Protein AF-A0A7V3ZZM2-F1 (afdb_monomer_lite)

Structure (mmCIF, N/CA/C/O backbone):
data_AF-A0A7V3ZZM2-F1
#
_entry.id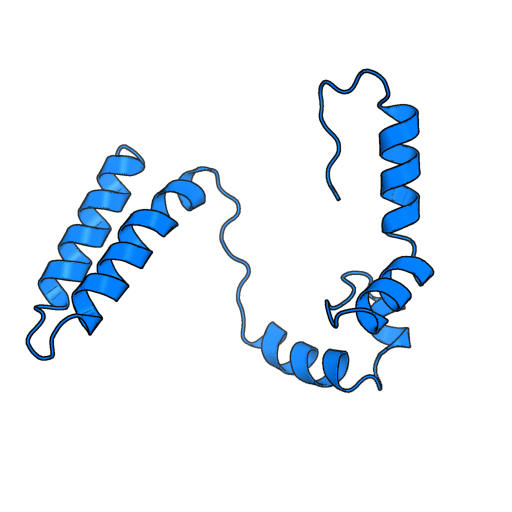   AF-A0A7V3ZZM2-F1
#
loop_
_atom_site.group_PDB
_atom_site.id
_atom_site.type_symbol
_atom_site.label_atom_id
_atom_site.label_alt_id
_atom_site.label_comp_id
_atom_site.label_asym_id
_atom_site.label_entity_id
_atom_site.label_seq_id
_atom_site.pdbx_PDB_ins_code
_atom_site.Cartn_x
_atom_site.Cartn_y
_atom_site.Cartn_z
_atom_site.occupancy
_atom_site.B_iso_or_equiv
_atom_site.auth_seq_id
_atom_site.auth_comp_id
_atom_site.auth_asym_id
_atom_site.auth_atom_id
_atom_site.pdbx_PDB_model_num
ATOM 1 N N . VAL A 1 1 ? -6.801 5.631 7.931 1.00 92.62 1 VAL A N 1
ATOM 2 C CA . VAL A 1 1 ? -7.605 6.844 7.646 1.00 92.62 1 VAL A CA 1
ATOM 3 C C . VAL A 1 1 ? -6.699 8.051 7.826 1.00 92.62 1 VAL A C 1
ATOM 5 O O . VAL A 1 1 ? -5.904 8.027 8.756 1.00 92.62 1 VAL A O 1
ATOM 8 N N . VAL A 1 2 ? -6.773 9.052 6.949 1.00 97.00 2 VAL A N 1
ATOM 9 C CA . VAL A 1 2 ? -5.987 10.298 7.036 1.00 97.00 2 VAL A CA 1
ATOM 10 C C . VAL A 1 2 ? -6.928 11.500 7.087 1.00 97.00 2 VAL A C 1
ATOM 12 O O . VAL A 1 2 ? -8.054 11.414 6.599 1.00 97.00 2 VAL A O 1
ATOM 15 N N . VAL A 1 3 ? -6.486 12.608 7.682 1.00 97.56 3 VAL A N 1
ATOM 16 C CA . VAL A 1 3 ? -7.260 13.856 7.774 1.00 97.56 3 VAL A CA 1
ATOM 17 C C . VAL A 1 3 ? -6.480 14.970 7.087 1.00 97.56 3 VAL A C 1
ATOM 19 O O . VAL A 1 3 ? -5.287 15.130 7.326 1.00 97.56 3 VAL A O 1
ATOM 22 N N . ASN A 1 4 ? -7.156 15.751 6.242 1.00 98.19 4 ASN A N 1
ATOM 23 C CA . ASN A 1 4 ? -6.542 16.889 5.563 1.00 98.19 4 ASN A CA 1
ATOM 24 C C . ASN A 1 4 ? -6.075 17.944 6.585 1.00 98.19 4 ASN A C 1
ATOM 26 O O . ASN A 1 4 ? -6.884 18.485 7.348 1.00 98.19 4 ASN A O 1
ATOM 30 N N . ALA A 1 5 ? -4.783 18.278 6.547 1.00 98.06 5 ALA A N 1
ATOM 31 C CA . ALA A 1 5 ? -4.157 19.277 7.410 1.00 98.06 5 ALA A CA 1
ATOM 32 C C . ALA A 1 5 ? -4.774 20.684 7.282 1.00 98.06 5 ALA A C 1
ATOM 34 O O . ALA A 1 5 ? -4.695 21.470 8.227 1.00 98.06 5 ALA A O 1
ATOM 35 N N . TYR A 1 6 ? -5.445 20.989 6.169 1.00 98.00 6 TYR A N 1
ATOM 36 C CA . TYR A 1 6 ? -6.094 22.276 5.895 1.00 98.00 6 TYR A CA 1
ATOM 37 C C . TYR A 1 6 ? -7.620 22.248 6.058 1.00 98.00 6 TYR A C 1
ATOM 39 O O . TYR A 1 6 ? -8.289 23.232 5.738 1.00 98.00 6 TYR A O 1
ATOM 47 N N . SER A 1 7 ? -8.188 21.141 6.556 1.00 98.12 7 SER A N 1
ATOM 48 C CA . SER A 1 7 ? -9.634 21.040 6.783 1.00 98.12 7 SER A CA 1
ATOM 49 C C . SER A 1 7 ? -10.136 22.186 7.664 1.00 98.12 7 SER A C 1
ATOM 51 O O . SER A 1 7 ? -9.530 22.509 8.687 1.00 98.12 7 SER A O 1
ATOM 53 N N . LYS A 1 8 ? -11.272 22.778 7.285 1.00 98.31 8 LYS A N 1
ATOM 54 C CA . LYS A 1 8 ? -11.981 23.771 8.107 1.00 98.31 8 LYS A CA 1
ATOM 55 C C . LYS A 1 8 ? -12.793 23.123 9.236 1.00 98.31 8 LYS A C 1
ATOM 57 O O . LYS A 1 8 ? -13.131 23.795 10.196 1.00 98.31 8 LYS A O 1
ATOM 62 N N . ASN A 1 9 ? -13.014 21.806 9.163 1.00 98.12 9 ASN A N 1
ATOM 63 C CA . ASN A 1 9 ? -13.814 21.024 10.111 1.00 98.12 9 ASN A CA 1
ATOM 64 C C . ASN A 1 9 ? -12.988 19.897 10.759 1.00 98.12 9 ASN A C 1
ATOM 66 O O . ASN A 1 9 ? -13.425 18.745 10.813 1.00 98.12 9 ASN A O 1
ATOM 70 N N . LYS A 1 10 ? -11.764 20.198 11.224 1.00 98.25 10 LYS A N 1
ATOM 71 C CA . LYS A 1 10 ? -10.824 19.184 11.753 1.00 98.25 10 LYS A CA 1
ATOM 72 C C . LYS A 1 10 ? -11.423 18.336 12.871 1.00 98.25 10 LYS A C 1
ATOM 74 O O . LYS A 1 10 ? -11.265 17.122 12.834 1.00 98.25 10 LYS A O 1
ATOM 79 N N . THR A 1 11 ? -12.133 18.942 13.821 1.00 98.25 11 THR A N 1
ATOM 80 C CA . THR A 1 11 ? -12.724 18.221 14.960 1.00 98.25 11 THR A CA 1
ATOM 81 C C . THR A 1 11 ? -13.711 17.152 14.498 1.00 98.25 11 THR A C 1
ATOM 83 O O . THR A 1 11 ? -13.570 15.986 14.861 1.00 98.25 11 THR A O 1
ATOM 86 N N . ALA A 1 12 ? -14.661 17.520 13.634 1.00 98.38 12 ALA A N 1
ATOM 87 C CA . ALA A 1 12 ? -15.629 16.575 13.083 1.00 98.38 12 ALA A CA 1
ATOM 88 C C . ALA A 1 12 ? -14.945 15.498 12.227 1.00 98.38 12 ALA A C 1
ATOM 90 O O . ALA A 1 12 ? -15.240 14.315 12.381 1.00 98.38 12 ALA A O 1
ATOM 91 N N . ALA A 1 13 ? -13.978 15.884 11.386 1.00 98.56 13 ALA A N 1
ATOM 92 C CA . ALA A 1 13 ? -13.239 14.949 10.539 1.00 98.56 13 ALA A CA 1
ATOM 93 C C . ALA A 1 13 ? -12.431 13.925 11.354 1.00 98.56 13 ALA A C 1
ATOM 95 O O . ALA A 1 13 ? -12.446 12.737 11.038 1.00 98.56 13 ALA A O 1
ATOM 96 N N . VAL A 1 14 ? -11.758 14.359 12.423 1.00 98.50 14 VAL A N 1
ATOM 97 C CA . VAL A 1 14 ? -11.017 13.469 13.331 1.00 98.50 14 VAL A CA 1
ATOM 98 C C . VAL A 1 14 ? -11.974 12.566 14.105 1.00 98.50 14 VAL A C 1
ATOM 100 O O . VAL A 1 14 ? -11.713 11.369 14.213 1.00 98.50 14 VAL A O 1
ATOM 103 N N . ASN A 1 15 ? -13.090 13.097 14.612 1.00 98.50 15 ASN A N 1
ATOM 104 C CA . ASN A 1 15 ? -14.089 12.289 15.315 1.00 98.50 15 ASN A CA 1
ATOM 105 C C . ASN A 1 15 ? -14.674 11.213 14.399 1.00 98.50 15 ASN A C 1
ATOM 107 O O . ASN A 1 15 ? -14.736 10.051 14.790 1.00 98.50 15 ASN A O 1
ATOM 111 N N . PHE A 1 16 ? -15.003 11.564 13.157 1.00 98.44 16 PHE A N 1
ATOM 112 C CA . PHE A 1 16 ? -15.444 10.599 12.157 1.00 98.44 16 PHE A CA 1
ATOM 113 C C . PHE A 1 16 ? -14.354 9.571 11.819 1.00 98.44 16 PHE A C 1
ATOM 115 O O . PHE A 1 16 ? -14.606 8.371 11.832 1.00 98.44 16 PHE A O 1
ATOM 122 N N . ALA A 1 17 ? -13.107 9.998 11.604 1.00 98.31 17 ALA A N 1
ATOM 123 C CA . ALA A 1 17 ? -12.001 9.072 11.356 1.00 98.31 17 ALA A CA 1
ATOM 124 C C . ALA A 1 17 ? -11.817 8.055 12.497 1.00 98.31 17 ALA A C 1
ATOM 126 O O . ALA A 1 17 ? -11.524 6.888 12.230 1.00 98.31 17 ALA A O 1
ATOM 127 N N . LYS A 1 18 ? -12.028 8.474 13.754 1.00 98.19 18 LYS A N 1
ATOM 128 C CA . LYS A 1 18 ? -12.005 7.589 14.928 1.00 98.19 18 LYS A CA 1
ATOM 129 C C . LYS A 1 18 ? -13.135 6.559 14.906 1.00 98.19 18 LYS A C 1
ATOM 131 O O . LYS A 1 18 ? -12.884 5.409 15.262 1.00 98.19 18 LYS A O 1
ATOM 136 N N . THR A 1 19 ? -14.348 6.919 14.474 1.00 98.06 19 THR A N 1
ATOM 137 C CA . THR A 1 19 ? -15.450 5.942 14.402 1.00 98.06 19 THR A CA 1
ATOM 138 C C . THR A 1 19 ? -15.146 4.844 13.386 1.00 98.06 19 THR A C 1
ATOM 140 O O . THR A 1 19 ? -15.350 3.666 13.690 1.00 98.06 19 THR A O 1
ATOM 143 N N . LEU A 1 20 ? -14.574 5.194 12.227 1.00 98.00 20 LEU A N 1
ATOM 144 C CA . LEU A 1 20 ? -14.214 4.242 11.167 1.00 98.00 20 LEU A CA 1
ATOM 145 C C . LEU A 1 20 ? -13.229 3.158 11.625 1.00 98.00 20 LEU A C 1
ATOM 147 O O . LEU A 1 20 ? -13.281 2.038 11.127 1.00 98.00 20 LEU A O 1
ATOM 151 N N . ILE A 1 21 ? -12.342 3.477 12.571 1.00 97.81 21 ILE A N 1
ATOM 152 C CA . ILE A 1 21 ? -11.291 2.559 13.041 1.00 97.81 21 ILE A CA 1
ATOM 153 C C . ILE A 1 21 ? -11.615 1.881 14.377 1.00 97.81 21 ILE A C 1
ATOM 155 O O . ILE A 1 21 ? -10.741 1.244 14.967 1.00 97.81 21 ILE A O 1
ATOM 159 N N . SER A 1 22 ? -12.850 2.004 14.874 1.00 97.88 22 SER A N 1
ATOM 160 C CA . SER A 1 22 ? -13.286 1.231 16.042 1.00 97.88 22 SER A CA 1
ATOM 161 C C . SER A 1 22 ? -13.178 -0.273 15.763 1.00 97.88 22 SER A C 1
ATOM 163 O O . SER A 1 22 ? -13.374 -0.713 14.632 1.00 97.88 22 SER A O 1
ATOM 165 N N . GLY A 1 23 ? -12.893 -1.082 16.791 1.00 97.56 23 GLY A N 1
ATOM 166 C CA . GLY A 1 23 ? -12.729 -2.533 16.624 1.00 97.56 23 GLY A CA 1
ATOM 167 C C . GLY A 1 23 ? -13.918 -3.186 15.911 1.00 97.56 23 GLY A C 1
ATOM 168 O O . GLY A 1 23 ? -13.717 -3.945 14.969 1.00 97.56 23 GLY A O 1
ATOM 169 N N . LYS A 1 24 ? -15.147 -2.797 16.282 1.00 97.94 24 LYS A N 1
ATOM 170 C CA . LYS A 1 24 ? -16.383 -3.246 15.626 1.00 97.94 24 LYS A CA 1
ATOM 171 C C . LYS A 1 24 ? -16.400 -2.904 14.135 1.00 97.94 24 LYS A C 1
ATOM 173 O O . LYS A 1 24 ? -16.636 -3.788 13.323 1.00 97.94 24 LYS A O 1
ATOM 178 N N . ASN A 1 25 ? -16.110 -1.655 13.767 1.00 98.38 25 ASN A N 1
ATOM 179 C CA . ASN A 1 25 ? -16.136 -1.244 12.361 1.00 98.38 25 ASN A CA 1
ATOM 180 C C . ASN A 1 25 ? -15.006 -1.875 11.545 1.00 98.38 25 ASN A C 1
ATOM 182 O O . ASN A 1 25 ? -15.222 -2.195 10.381 1.00 98.38 25 ASN A O 1
ATOM 186 N N . LEU A 1 26 ? -13.835 -2.120 12.141 1.00 98.50 26 LEU A N 1
ATOM 187 C CA . LEU A 1 26 ? -12.764 -2.863 11.475 1.00 98.50 26 LEU A CA 1
ATOM 188 C C . LEU A 1 26 ? -13.165 -4.316 11.195 1.00 98.50 26 LEU A C 1
ATOM 190 O O . LEU A 1 26 ? -12.895 -4.811 10.104 1.00 98.50 26 LEU A O 1
ATOM 194 N N . VAL A 1 27 ? -13.830 -4.980 12.147 1.00 98.38 27 VAL A N 1
ATOM 195 C CA . VAL A 1 27 ? -14.376 -6.332 11.948 1.00 98.38 27 VAL A CA 1
ATOM 196 C C . VAL A 1 27 ? -15.448 -6.326 10.861 1.00 98.38 27 VAL A C 1
ATOM 198 O O . VAL A 1 27 ? -15.357 -7.103 9.917 1.00 98.38 27 VAL A O 1
ATOM 201 N N . SER A 1 28 ? -16.416 -5.410 10.932 1.00 98.25 28 SER A N 1
ATOM 202 C CA . SER A 1 28 ? -17.473 -5.307 9.920 1.00 98.25 28 SER A CA 1
ATOM 203 C C . SER A 1 28 ? -16.919 -4.992 8.526 1.00 98.25 28 SER A C 1
ATOM 205 O O . SER A 1 28 ? -17.398 -5.538 7.537 1.00 98.25 28 SER A O 1
ATOM 207 N N . PHE A 1 29 ? -15.882 -4.158 8.424 1.00 98.38 29 PHE A N 1
ATOM 208 C CA . PHE A 1 29 ? -15.231 -3.856 7.149 1.00 98.38 29 PHE A CA 1
ATOM 209 C C . PHE A 1 29 ? -14.453 -5.054 6.589 1.00 98.38 29 PHE A C 1
ATOM 211 O O . PHE A 1 29 ? -14.451 -5.271 5.376 1.00 98.38 29 PHE A O 1
ATOM 218 N N . ASN A 1 30 ? -13.832 -5.863 7.455 1.00 98.44 30 ASN A N 1
ATOM 219 C CA . ASN A 1 30 ? -13.260 -7.142 7.044 1.00 98.44 30 ASN A CA 1
ATOM 220 C C . ASN A 1 30 ? -14.348 -8.095 6.535 1.00 98.44 30 ASN A C 1
ATOM 222 O O . ASN A 1 30 ? -14.210 -8.622 5.443 1.00 98.44 30 ASN A O 1
ATOM 226 N N . GLN A 1 31 ? -15.455 -8.255 7.253 1.00 98.00 31 GLN A N 1
ATOM 227 C CA . GLN A 1 31 ? -16.534 -9.155 6.831 1.00 98.00 31 GLN A CA 1
ATOM 228 C C . GLN A 1 31 ? -17.190 -8.718 5.514 1.00 98.00 31 GLN A C 1
ATOM 230 O O . GLN A 1 31 ? -17.619 -9.556 4.728 1.00 98.00 31 GLN A O 1
AT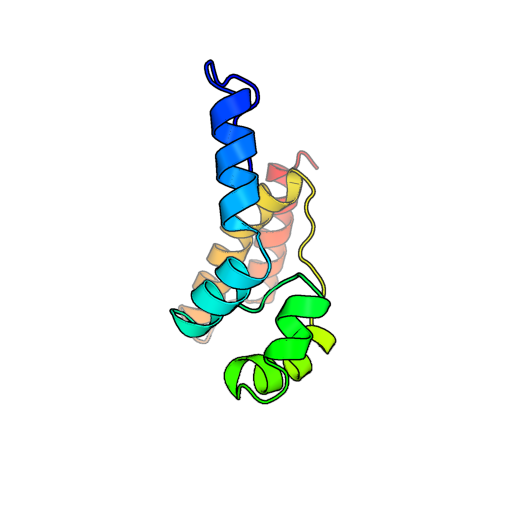OM 235 N N . ALA A 1 32 ? -17.240 -7.411 5.249 1.00 98.25 32 ALA A N 1
ATOM 236 C CA . ALA A 1 32 ? -17.813 -6.874 4.020 1.00 98.25 32 ALA A CA 1
ATOM 237 C C . ALA A 1 32 ? -16.915 -7.041 2.778 1.00 98.25 32 ALA A C 1
ATOM 239 O O . ALA A 1 32 ? -17.436 -7.048 1.666 1.00 98.25 32 ALA A O 1
ATOM 240 N N . GLY A 1 33 ? -15.585 -7.130 2.924 1.00 97.69 33 GLY A N 1
ATOM 241 C CA . GLY A 1 33 ? -14.682 -7.119 1.758 1.00 97.69 33 GLY A CA 1
ATOM 242 C C . GLY A 1 33 ? -13.325 -7.812 1.906 1.00 97.69 33 GLY A C 1
ATOM 243 O O . GLY A 1 33 ? -12.538 -7.813 0.968 1.00 97.69 33 GLY A O 1
ATOM 244 N N . GLY A 1 34 ? -13.013 -8.374 3.067 1.00 97.12 34 GLY A N 1
ATOM 245 C CA . GLY A 1 34 ? -11.845 -9.222 3.312 1.00 97.12 34 GLY A CA 1
ATOM 246 C C . GLY A 1 34 ? -10.553 -8.502 3.704 1.00 97.12 34 GLY A C 1
ATOM 247 O O . GLY A 1 34 ? -9.541 -9.160 3.936 1.00 97.12 34 GLY A O 1
ATOM 248 N N . ARG A 1 35 ? -10.526 -7.165 3.819 1.00 97.75 35 ARG A N 1
ATOM 249 C CA . ARG A 1 35 ? -9.302 -6.463 4.258 1.00 97.75 35 ARG A CA 1
ATOM 250 C C . ARG A 1 35 ? -9.013 -6.752 5.729 1.00 97.75 35 ARG A C 1
ATOM 252 O O . ARG A 1 35 ? -9.898 -6.615 6.568 1.00 97.75 35 ARG A O 1
ATOM 259 N N . ILE A 1 36 ? -7.781 -7.136 6.052 1.00 97.56 36 ILE A N 1
ATOM 260 C CA . ILE A 1 36 ? -7.419 -7.596 7.400 1.00 97.56 36 ILE A CA 1
ATOM 261 C C . ILE A 1 36 ? -7.338 -6.415 8.382 1.00 97.56 36 ILE A C 1
ATOM 263 O O . ILE A 1 36 ? -6.677 -5.417 8.075 1.00 97.56 36 ILE A O 1
ATOM 267 N N . PRO A 1 37 ? -7.966 -6.495 9.572 1.00 97.50 37 PRO A N 1
ATOM 268 C CA . PRO A 1 37 ? -7.818 -5.466 10.593 1.00 97.50 37 PRO A CA 1
ATOM 269 C C . PRO A 1 37 ? -6.370 -5.329 11.072 1.00 97.50 37 PRO A C 1
ATOM 271 O O . PRO A 1 37 ? -5.731 -6.307 11.443 1.00 97.50 37 PRO A O 1
ATOM 274 N N . VAL A 1 38 ? -5.879 -4.093 11.168 1.00 95.81 38 VAL A N 1
ATOM 275 C CA . VAL A 1 38 ? -4.547 -3.798 11.736 1.00 95.81 38 VAL A CA 1
ATOM 276 C C . VAL A 1 38 ? -4.533 -3.786 13.273 1.00 95.81 38 VAL A C 1
ATOM 278 O O . VAL A 1 38 ? -3.474 -3.793 13.893 1.00 95.81 38 VAL A O 1
ATOM 281 N N . SER A 1 39 ? -5.710 -3.763 13.911 1.00 97.00 39 SER A N 1
ATOM 282 C CA . SER A 1 39 ? -5.841 -3.881 15.368 1.00 97.00 39 SER A CA 1
ATOM 283 C C . SER A 1 39 ? -5.683 -5.338 15.797 1.00 97.00 39 SER A C 1
ATOM 285 O O . SER A 1 39 ? -6.462 -6.189 15.371 1.00 97.00 39 SER A O 1
ATOM 287 N N . LYS A 1 40 ? -4.739 -5.613 16.709 1.00 95.19 40 LYS A N 1
ATOM 288 C CA . LYS A 1 40 ? -4.501 -6.963 17.258 1.00 95.19 40 LYS A CA 1
ATOM 289 C C . LYS A 1 40 ? -5.762 -7.577 17.875 1.00 95.19 40 LYS A C 1
ATOM 291 O O . LYS A 1 40 ? -6.026 -8.756 17.681 1.00 95.19 40 LYS A O 1
ATOM 296 N N . SER A 1 41 ? -6.547 -6.777 18.602 1.00 97.12 41 SER A N 1
ATOM 297 C CA . SER A 1 41 ? -7.783 -7.246 19.240 1.00 97.12 41 SER A CA 1
ATOM 298 C C . SER A 1 41 ? -8.840 -7.626 18.200 1.00 97.12 41 SER A C 1
ATOM 300 O O . SER A 1 41 ? -9.382 -8.724 18.267 1.00 97.12 41 SER A O 1
ATOM 302 N N . ALA A 1 42 ? -9.071 -6.775 17.194 1.00 96.81 42 ALA A N 1
ATOM 303 C CA . ALA A 1 42 ? -10.036 -7.057 16.129 1.00 96.81 42 ALA A CA 1
ATOM 304 C C . ALA A 1 42 ? -9.606 -8.256 15.266 1.00 96.81 42 ALA A C 1
ATOM 306 O O . ALA A 1 42 ? -10.418 -9.126 14.967 1.00 96.81 42 ALA A O 1
ATOM 307 N N . ALA A 1 43 ? -8.319 -8.350 14.923 1.00 95.44 43 ALA A N 1
ATOM 308 C CA . ALA A 1 43 ? -7.784 -9.502 14.204 1.00 95.44 43 ALA A CA 1
ATOM 309 C C . ALA A 1 43 ? -7.973 -10.807 14.998 1.00 95.44 43 ALA A C 1
ATOM 311 O O . ALA A 1 43 ? -8.400 -11.804 14.428 1.00 95.44 43 ALA A O 1
ATOM 312 N N . LYS A 1 44 ? -7.755 -10.786 16.323 1.00 95.75 44 LYS A N 1
ATOM 313 C CA . LYS A 1 44 ? -7.993 -11.950 17.191 1.00 95.75 44 LYS A CA 1
ATOM 314 C C . LYS A 1 44 ? -9.460 -12.390 17.198 1.00 95.75 44 LYS A C 1
ATOM 316 O O . LYS A 1 44 ? -9.730 -13.583 17.187 1.00 95.75 44 LYS A O 1
ATOM 321 N N . THR A 1 45 ? -10.418 -11.457 17.157 1.00 97.38 45 THR A N 1
ATOM 322 C CA . THR A 1 45 ? -11.849 -11.827 17.063 1.00 97.38 45 THR A CA 1
ATOM 323 C C . THR A 1 45 ? -12.213 -12.545 15.762 1.00 97.38 45 THR A C 1
ATOM 325 O O . THR A 1 45 ? -13.250 -13.197 15.697 1.00 97.38 45 THR A O 1
ATOM 328 N N . LEU A 1 46 ? -11.356 -12.450 14.745 1.00 97.44 46 LEU A N 1
ATOM 329 C CA . LEU A 1 46 ? -11.528 -13.061 13.433 1.00 97.44 46 LEU A CA 1
ATOM 330 C C . LEU A 1 46 ? -10.512 -14.186 13.177 1.00 97.44 46 LEU A C 1
ATOM 332 O O . LEU A 1 46 ? -10.298 -14.564 12.035 1.00 97.44 46 LEU A O 1
ATOM 336 N N . GLU A 1 47 ? -9.871 -14.747 14.204 1.00 94.38 47 GLU A N 1
ATOM 337 C CA . GLU A 1 47 ? -8.805 -15.750 14.015 1.00 94.38 47 GLU A CA 1
AT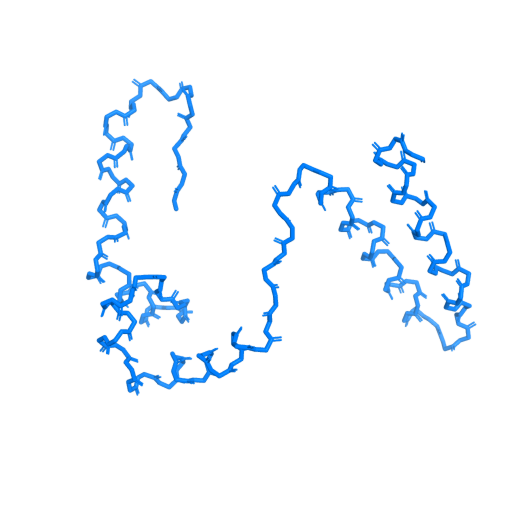OM 338 C C . GLU A 1 47 ? -9.264 -17.015 13.261 1.00 94.38 47 GLU A C 1
ATOM 340 O O . GLU A 1 47 ? -8.455 -17.689 12.628 1.00 94.38 47 GLU A O 1
ATOM 345 N N . LYS A 1 48 ? -10.567 -17.323 13.318 1.00 96.31 48 LYS A N 1
ATOM 346 C CA . LYS A 1 48 ? -11.198 -18.449 12.611 1.00 96.31 48 LYS A CA 1
ATOM 347 C C . LYS A 1 48 ? -11.779 -18.065 11.250 1.00 96.31 48 LYS A C 1
ATOM 349 O O . LYS A 1 48 ? -12.274 -18.940 10.545 1.00 96.31 48 LYS A O 1
ATOM 354 N N . ASP A 1 49 ? -11.758 -16.783 10.891 1.00 97.75 49 ASP A N 1
ATOM 355 C CA . ASP A 1 49 ? -12.178 -16.342 9.568 1.00 97.75 49 ASP A CA 1
ATOM 356 C C . ASP A 1 49 ? -11.169 -16.857 8.521 1.00 97.75 49 ASP A C 1
ATOM 358 O O . ASP A 1 49 ? -9.960 -16.661 8.689 1.00 97.75 49 ASP A O 1
ATOM 362 N N . PRO A 1 50 ? -11.620 -17.532 7.449 1.00 97.31 50 PRO A N 1
ATOM 363 C CA . PRO A 1 50 ? -10.716 -18.143 6.478 1.00 97.31 50 PRO A CA 1
ATOM 364 C C . PRO A 1 50 ? -9.882 -17.109 5.709 1.00 97.31 50 PRO A C 1
ATOM 366 O O . PRO A 1 50 ? -8.738 -17.403 5.350 1.00 97.31 50 PRO A O 1
ATOM 369 N N . VAL A 1 51 ? -10.406 -15.897 5.489 1.00 97.62 51 VAL A N 1
ATOM 370 C CA . VAL A 1 51 ? -9.665 -14.805 4.844 1.00 97.62 51 VAL A CA 1
ATOM 371 C C . VAL A 1 51 ? -8.550 -14.346 5.777 1.00 97.62 51 VAL A C 1
ATOM 373 O O . VAL A 1 51 ? -7.386 -14.305 5.371 1.00 97.62 51 VAL A O 1
ATOM 376 N N . VAL A 1 52 ? -8.864 -14.078 7.045 1.00 97.25 52 VAL A N 1
ATOM 377 C CA . VAL A 1 52 ? -7.854 -13.678 8.038 1.00 97.25 52 VAL A CA 1
ATOM 378 C C . VAL A 1 52 ? -6.790 -14.756 8.220 1.00 97.25 52 VAL A C 1
ATOM 380 O O . VAL A 1 52 ? -5.602 -14.457 8.091 1.00 97.25 52 VAL A O 1
ATOM 383 N N . ALA A 1 53 ? -7.188 -16.010 8.426 1.00 95.31 53 ALA A N 1
ATOM 384 C CA . ALA A 1 53 ? -6.259 -17.119 8.624 1.00 95.31 53 ALA A CA 1
ATOM 385 C C . ALA A 1 53 ? -5.332 -17.346 7.415 1.00 95.31 53 ALA A C 1
ATOM 387 O O . ALA A 1 53 ? -4.141 -17.626 7.589 1.00 95.31 53 ALA A O 1
ATOM 388 N N . GLY A 1 54 ? -5.853 -17.207 6.191 1.00 96.00 54 GLY A N 1
ATOM 389 C CA . GLY A 1 54 ? -5.062 -17.310 4.966 1.00 96.00 54 GLY A CA 1
ATOM 390 C C . GLY A 1 54 ? -4.029 -16.188 4.849 1.00 96.00 54 GLY A C 1
ATOM 391 O O . GLY A 1 54 ? -2.829 -16.451 4.726 1.00 96.00 54 GLY A O 1
ATOM 392 N N . PHE A 1 55 ? -4.471 -14.933 4.951 1.00 96.44 55 PHE A N 1
ATOM 393 C CA . PHE A 1 55 ? -3.589 -13.773 4.796 1.00 96.44 55 PHE A CA 1
ATOM 394 C C . PHE A 1 55 ? -2.568 -13.629 5.930 1.00 96.44 55 PHE A C 1
ATOM 396 O O . PHE A 1 55 ? -1.452 -13.178 5.669 1.00 96.44 55 PHE A O 1
ATOM 403 N N . SER A 1 56 ? -2.877 -14.064 7.157 1.00 92.06 56 SER A N 1
ATOM 404 C CA . SER A 1 56 ? -1.908 -14.061 8.264 1.00 92.06 56 SER A CA 1
ATOM 405 C C . SER A 1 56 ? -0.641 -14.860 7.949 1.00 92.06 56 SER A C 1
ATOM 407 O O . SER A 1 56 ? 0.445 -14.452 8.356 1.00 92.06 56 SER A O 1
ATOM 409 N N . LYS A 1 57 ? -0.753 -15.956 7.187 1.00 93.56 57 LYS A N 1
ATOM 410 C CA . LYS A 1 57 ? 0.410 -16.738 6.740 1.00 93.56 57 LYS A CA 1
ATOM 411 C C . LYS A 1 57 ? 1.209 -16.006 5.660 1.00 93.56 57 LYS A C 1
ATOM 413 O O . LYS A 1 57 ? 2.432 -16.060 5.667 1.00 93.56 57 LYS A O 1
ATOM 418 N N . VAL A 1 58 ? 0.526 -15.302 4.756 1.00 96.25 58 VAL A N 1
ATOM 419 C CA . VAL A 1 58 ? 1.150 -14.578 3.636 1.00 96.25 58 VAL A CA 1
ATOM 420 C C . VAL A 1 58 ? 1.877 -13.320 4.111 1.00 96.25 58 VAL A C 1
ATOM 422 O O . VAL A 1 58 ? 2.976 -13.037 3.644 1.00 96.25 58 VAL A O 1
ATOM 425 N N . PHE A 1 59 ? 1.313 -12.571 5.061 1.00 93.06 59 PHE A N 1
ATOM 426 C CA . PHE A 1 59 ? 1.926 -11.327 5.543 1.00 93.06 59 PHE A CA 1
ATOM 427 C C . PHE A 1 59 ? 3.290 -11.536 6.195 1.00 93.06 59 PHE A C 1
ATOM 429 O O . PHE A 1 59 ? 4.149 -10.670 6.063 1.00 93.06 59 PHE A O 1
ATOM 436 N N . ALA A 1 60 ? 3.512 -12.686 6.836 1.00 91.56 60 ALA A N 1
ATOM 437 C CA . ALA A 1 60 ? 4.809 -13.039 7.408 1.00 91.56 60 ALA A CA 1
ATOM 438 C C . ALA A 1 60 ? 5.918 -13.208 6.349 1.00 91.56 60 ALA A C 1
ATOM 440 O O . ALA A 1 60 ? 7.095 -13.148 6.691 1.00 91.56 60 ALA A O 1
ATOM 441 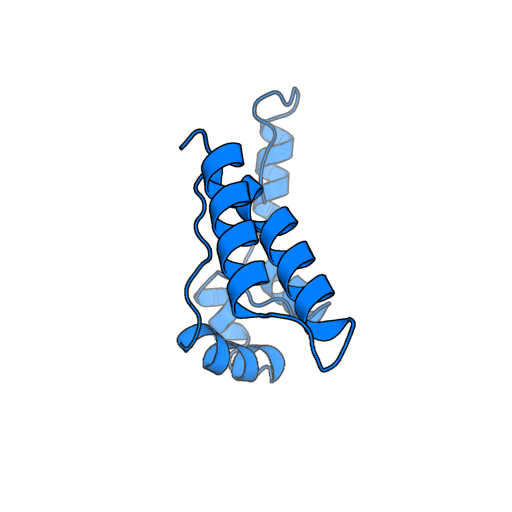N N . LEU A 1 61 ? 5.552 -13.407 5.078 1.00 97.19 61 LEU A N 1
ATOM 442 C CA . LEU A 1 61 ? 6.486 -13.541 3.956 1.00 97.19 61 LEU A CA 1
ATOM 443 C C . LEU A 1 61 ? 6.806 -12.196 3.286 1.00 97.19 61 LEU A C 1
ATOM 445 O O . LEU A 1 61 ? 7.728 -12.109 2.479 1.00 97.19 61 LEU A O 1
ATOM 449 N N . GLY A 1 62 ? 6.015 -11.158 3.566 1.00 95.19 62 GLY A N 1
ATOM 450 C CA . GLY A 1 62 ? 6.133 -9.851 2.933 1.00 95.19 62 GLY A CA 1
ATOM 451 C C . GLY A 1 62 ? 7.023 -8.885 3.710 1.00 95.19 62 GLY A C 1
ATOM 452 O O . GLY A 1 62 ? 7.245 -9.021 4.909 1.00 95.19 62 GLY A O 1
ATOM 453 N N . THR A 1 63 ? 7.485 -7.843 3.024 1.00 96.31 63 THR A N 1
ATOM 454 C CA . THR A 1 63 ? 8.104 -6.663 3.644 1.00 96.31 63 THR A CA 1
ATOM 455 C C . THR A 1 63 ? 7.268 -5.433 3.281 1.00 96.31 63 THR A C 1
ATOM 457 O O . THR A 1 63 ? 6.853 -5.319 2.124 1.00 96.31 63 THR A O 1
ATOM 460 N N . PRO A 1 64 ? 6.983 -4.513 4.223 1.00 96.12 64 PRO A N 1
ATOM 461 C CA . PRO A 1 64 ? 6.292 -3.271 3.900 1.00 96.12 64 PRO A CA 1
ATOM 462 C C . PRO A 1 64 ? 7.039 -2.479 2.826 1.00 96.12 64 PRO A C 1
ATOM 464 O O . PRO A 1 64 ? 8.261 -2.343 2.878 1.00 96.12 64 PRO A O 1
ATOM 467 N N . MET A 1 65 ? 6.300 -1.926 1.866 1.00 97.31 65 MET A N 1
ATOM 468 C CA . MET A 1 65 ? 6.889 -1.042 0.862 1.00 97.31 65 MET A CA 1
ATOM 469 C C . MET A 1 65 ? 7.496 0.207 1.526 1.00 97.31 65 MET A C 1
ATOM 471 O O . MET A 1 65 ? 6.941 0.690 2.520 1.00 97.31 65 MET A O 1
ATOM 475 N N . PRO A 1 66 ? 8.583 0.776 0.971 1.00 97.38 66 PRO A N 1
ATOM 476 C CA . PRO A 1 66 ? 9.134 2.039 1.451 1.00 97.38 66 PRO A CA 1
ATOM 477 C C . PRO A 1 66 ? 8.084 3.158 1.428 1.00 97.38 66 PRO A C 1
ATOM 479 O O . PRO A 1 66 ? 7.370 3.329 0.441 1.00 97.38 66 PRO A O 1
ATOM 482 N N . ASN A 1 67 ? 8.005 3.950 2.498 1.00 97.31 67 ASN A N 1
ATOM 483 C CA . ASN A 1 67 ? 7.073 5.080 2.618 1.00 97.31 67 ASN A CA 1
ATOM 484 C C . ASN A 1 67 ? 7.735 6.450 2.367 1.00 97.31 67 ASN A C 1
ATOM 486 O O . ASN A 1 67 ? 7.152 7.484 2.692 1.00 97.31 67 ASN A O 1
ATOM 490 N N . ILE A 1 68 ? 8.949 6.455 1.814 1.00 97.50 68 ILE A N 1
ATOM 491 C CA . ILE A 1 68 ? 9.694 7.668 1.465 1.00 97.50 68 ILE A CA 1
ATOM 492 C C . ILE A 1 68 ? 9.107 8.340 0.209 1.00 97.50 68 ILE A C 1
ATOM 494 O O . ILE A 1 68 ? 8.553 7.640 -0.647 1.00 97.50 68 ILE A O 1
ATOM 498 N N . PRO A 1 69 ? 9.238 9.672 0.050 1.00 96.31 69 PRO A N 1
ATOM 499 C CA . PRO A 1 69 ? 8.702 10.396 -1.108 1.00 96.31 69 PRO A CA 1
ATOM 500 C C . PRO A 1 69 ? 9.172 9.844 -2.461 1.00 96.31 69 PRO A C 1
ATOM 502 O O . PRO A 1 69 ? 8.419 9.835 -3.437 1.00 96.31 69 PRO A O 1
ATOM 505 N N . GLU A 1 70 ? 10.405 9.344 -2.522 1.00 96.81 70 GLU A N 1
ATOM 506 C CA . GLU A 1 70 ? 11.025 8.797 -3.726 1.00 96.81 70 GLU A CA 1
ATOM 507 C C . GLU A 1 70 ? 10.311 7.547 -4.244 1.00 96.81 70 GLU A C 1
ATOM 509 O O . GLU A 1 70 ? 10.370 7.283 -5.445 1.00 96.81 70 GLU A O 1
ATOM 514 N N . MET A 1 71 ? 9.589 6.806 -3.394 1.00 97.38 71 MET A N 1
ATOM 515 C CA . MET A 1 71 ? 8.906 5.577 -3.812 1.00 97.38 71 MET A CA 1
ATOM 516 C C . MET A 1 71 ? 7.851 5.843 -4.898 1.00 97.38 71 MET A C 1
ATOM 518 O O . MET A 1 71 ? 7.633 5.004 -5.771 1.00 97.38 71 MET A O 1
ATOM 522 N N . GLY A 1 72 ? 7.247 7.038 -4.920 1.00 96.19 72 GLY A N 1
ATOM 523 C CA . GLY A 1 72 ? 6.315 7.440 -5.980 1.00 96.19 72 GLY A CA 1
ATOM 524 C C . GLY A 1 72 ? 6.948 7.475 -7.378 1.00 96.19 72 GLY A C 1
ATOM 525 O O . GLY A 1 72 ? 6.252 7.279 -8.370 1.00 96.19 72 GLY A O 1
ATOM 526 N N . LYS A 1 73 ? 8.270 7.666 -7.460 1.00 97.81 73 LYS A N 1
ATOM 527 C CA . LYS A 1 73 ? 9.033 7.748 -8.717 1.00 97.81 73 LYS A CA 1
ATOM 528 C C . LYS A 1 73 ? 9.442 6.375 -9.261 1.00 97.81 73 LYS A C 1
ATOM 530 O O . LYS A 1 73 ? 9.908 6.285 -10.390 1.00 97.81 73 LYS A O 1
ATOM 535 N N . VAL A 1 74 ? 9.269 5.314 -8.470 1.00 98.31 74 VAL A N 1
ATOM 536 C CA . VAL A 1 74 ? 9.678 3.947 -8.828 1.00 98.31 74 VAL A CA 1
ATOM 537 C C . VAL A 1 74 ? 8.613 3.236 -9.668 1.00 98.31 74 VAL A C 1
ATOM 539 O O . VAL A 1 74 ? 8.952 2.515 -10.602 1.00 98.31 74 VAL A O 1
ATOM 542 N N . TRP A 1 75 ? 7.326 3.448 -9.370 1.00 97.62 75 TRP A N 1
ATOM 543 C CA . TRP A 1 75 ? 6.226 2.653 -9.936 1.00 97.62 75 TRP A CA 1
ATOM 544 C C . TRP A 1 75 ? 6.094 2.735 -11.457 1.00 97.62 75 TRP A C 1
ATOM 546 O O . TRP A 1 75 ? 5.885 1.709 -12.098 1.00 97.62 75 TRP A O 1
ATOM 556 N N . GLY A 1 76 ? 6.226 3.935 -12.029 1.00 98.12 76 GLY A N 1
ATOM 557 C CA . GLY A 1 76 ? 6.099 4.151 -13.474 1.00 98.12 76 GLY A CA 1
ATOM 558 C C . GLY A 1 76 ? 7.161 3.389 -14.274 1.00 98.12 76 GLY A C 1
ATOM 559 O O . GLY A 1 76 ? 6.800 2.491 -15.036 1.00 98.12 76 GLY A O 1
ATOM 560 N N . PRO A 1 77 ? 8.462 3.676 -14.066 1.00 98.44 77 PRO A N 1
ATOM 561 C CA . PRO A 1 77 ? 9.539 2.959 -14.748 1.00 98.44 77 PRO A CA 1
ATOM 562 C C . PRO A 1 77 ? 9.491 1.446 -14.513 1.00 98.44 77 PRO A C 1
ATOM 564 O O . PRO A 1 77 ? 9.684 0.670 -15.447 1.00 98.44 77 PRO A O 1
ATOM 567 N N . TRP A 1 78 ? 9.173 1.006 -13.289 1.00 98.50 78 TRP A N 1
ATOM 568 C CA . TRP A 1 78 ? 9.084 -0.422 -12.982 1.00 98.50 78 TRP A CA 1
ATOM 569 C C . TRP A 1 78 ? 7.947 -1.118 -13.749 1.00 98.50 78 TRP A C 1
ATOM 571 O O . TRP A 1 78 ? 8.162 -2.179 -14.339 1.00 98.50 78 TRP A O 1
ATOM 581 N N . GLY A 1 79 ? 6.760 -0.509 -13.820 1.00 98.50 79 GLY A N 1
ATOM 582 C CA . GLY A 1 79 ? 5.638 -1.032 -14.608 1.00 98.50 79 GLY A CA 1
ATOM 583 C C . GLY A 1 79 ? 5.921 -1.064 -16.116 1.00 98.50 79 GLY A C 1
ATOM 584 O O . GLY A 1 79 ? 5.587 -2.045 -16.790 1.00 98.50 79 GLY A O 1
ATOM 585 N N . ASN A 1 80 ? 6.598 -0.038 -16.641 1.00 98.38 80 ASN A N 1
ATOM 586 C CA . ASN A 1 80 ? 7.031 0.006 -18.039 1.00 98.38 80 ASN A CA 1
ATOM 587 C C . ASN A 1 80 ? 8.021 -1.121 -18.353 1.00 98.38 80 ASN A C 1
ATOM 589 O O . ASN A 1 80 ? 7.865 -1.812 -19.357 1.00 98.38 80 ASN A O 1
ATOM 593 N N . ALA A 1 81 ? 8.995 -1.352 -17.470 1.00 98.56 81 ALA A N 1
ATOM 594 C CA . ALA A 1 81 ? 9.985 -2.410 -17.629 1.00 98.56 81 ALA A CA 1
ATOM 595 C C . ALA A 1 81 ? 9.342 -3.802 -17.681 1.00 98.56 81 ALA A C 1
ATOM 597 O O . ALA A 1 81 ? 9.672 -4.598 -18.559 1.00 98.56 81 ALA A O 1
ATOM 598 N N . ILE A 1 82 ? 8.380 -4.079 -16.792 1.00 98.44 82 ILE A N 1
ATOM 599 C CA . ILE A 1 82 ? 7.615 -5.335 -16.821 1.00 98.44 82 ILE A CA 1
ATOM 600 C C . ILE A 1 82 ? 6.869 -5.465 -18.152 1.00 98.44 82 ILE A C 1
ATOM 602 O O . ILE A 1 82 ? 6.960 -6.503 -18.802 1.00 98.44 82 ILE A O 1
ATOM 606 N N . SER A 1 83 ? 6.179 -4.404 -18.578 1.00 98.38 83 SER A N 1
ATOM 607 C CA . SER A 1 83 ? 5.403 -4.397 -19.824 1.00 98.38 83 SER A CA 1
ATOM 608 C C . SER A 1 83 ? 6.284 -4.671 -21.048 1.00 98.38 83 SER A C 1
ATOM 610 O O . SER A 1 83 ? 5.936 -5.511 -21.872 1.00 98.38 83 SER A O 1
ATOM 612 N N . LEU A 1 84 ? 7.453 -4.028 -21.138 1.00 98.25 84 LEU A N 1
ATOM 613 C CA . LEU A 1 84 ? 8.432 -4.253 -22.207 1.00 98.25 84 LEU A CA 1
ATOM 614 C C . LEU A 1 84 ? 9.009 -5.674 -22.177 1.00 98.25 84 LEU A C 1
ATOM 616 O O . LEU A 1 84 ? 9.198 -6.293 -23.226 1.00 98.25 84 LEU A O 1
ATOM 620 N N . ALA A 1 85 ? 9.280 -6.209 -20.986 1.00 98.25 85 ALA A N 1
ATOM 621 C CA . ALA A 1 85 ? 9.851 -7.542 -20.834 1.00 98.25 85 ALA A CA 1
ATOM 622 C C . ALA A 1 85 ? 8.894 -8.643 -21.314 1.00 98.25 85 ALA A C 1
ATOM 624 O O . ALA A 1 85 ? 9.347 -9.603 -21.928 1.00 98.25 85 ALA A O 1
ATOM 625 N N . VAL A 1 86 ? 7.586 -8.497 -21.076 1.00 97.88 86 VAL A N 1
ATOM 626 C CA . VAL A 1 86 ? 6.577 -9.501 -21.469 1.00 97.88 86 VAL A CA 1
ATOM 627 C C . VAL A 1 86 ? 5.965 -9.258 -22.850 1.00 97.88 86 VAL A C 1
ATOM 629 O O . VAL A 1 86 ? 5.205 -10.093 -23.331 1.00 97.88 86 VAL A O 1
ATOM 632 N N . GLN A 1 87 ? 6.278 -8.132 -23.498 1.00 97.31 87 GLN A N 1
ATOM 633 C CA . GLN A 1 87 ? 5.691 -7.763 -24.789 1.00 97.31 87 GLN A CA 1
ATOM 634 C C . GLN A 1 87 ? 6.055 -8.745 -25.911 1.00 97.31 87 GLN A C 1
ATOM 636 O O . GLN A 1 87 ? 5.253 -8.964 -26.819 1.00 97.31 87 GLN A O 1
ATOM 641 N N . LYS A 1 88 ? 7.263 -9.314 -25.873 1.00 96.69 88 LYS A N 1
ATOM 642 C CA . LYS A 1 88 ? 7.766 -10.242 -26.889 1.00 96.69 88 LYS A CA 1
ATOM 643 C C . LYS A 1 88 ? 8.775 -11.234 -26.293 1.00 96.69 88 LYS A C 1
ATOM 645 O O . LYS A 1 88 ? 9.483 -10.870 -25.354 1.00 96.69 88 LYS A O 1
ATOM 650 N N . PRO A 1 89 ? 8.874 -12.470 -26.823 1.00 96.75 89 PRO A N 1
ATOM 651 C CA . PRO A 1 89 ? 9.731 -13.510 -26.241 1.00 96.75 89 PRO A CA 1
ATOM 652 C C . PRO A 1 89 ? 11.232 -13.184 -26.235 1.00 96.75 89 PRO 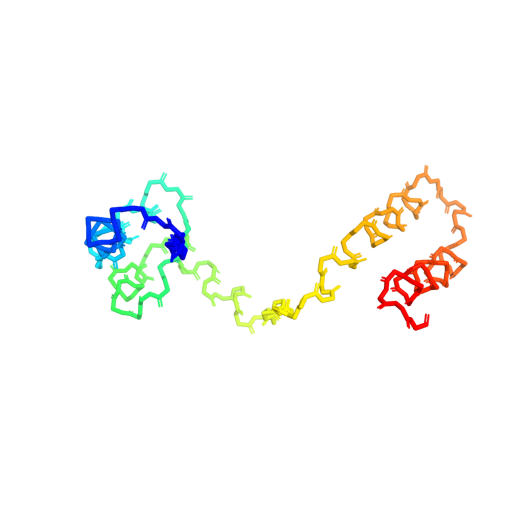A C 1
ATOM 654 O O . PRO A 1 89 ? 11.965 -13.690 -25.393 1.00 96.75 89 PRO A O 1
ATOM 657 N N . ASP A 1 90 ? 11.693 -12.357 -27.174 1.00 96.62 90 ASP A N 1
ATOM 658 C CA . ASP A 1 90 ? 13.101 -12.007 -27.399 1.00 96.62 90 ASP A CA 1
ATOM 659 C C . ASP A 1 90 ? 13.503 -10.665 -26.758 1.00 96.62 90 ASP A C 1
ATOM 661 O O . ASP A 1 90 ? 14.556 -10.104 -27.074 1.00 96.62 90 ASP A O 1
ATOM 665 N N . SER A 1 91 ? 12.670 -10.114 -25.868 1.00 97.12 91 SER A N 1
ATOM 666 C CA . SER A 1 91 ? 12.971 -8.869 -25.162 1.00 97.12 91 SER A CA 1
ATOM 667 C C . SER A 1 91 ? 14.309 -8.950 -24.422 1.00 97.12 91 SER A C 1
ATOM 669 O O . SER A 1 91 ? 14.566 -9.861 -23.635 1.00 97.12 91 SER A O 1
ATOM 671 N N . ASN A 1 92 ? 15.166 -7.945 -24.625 1.00 97.81 92 ASN A N 1
ATOM 672 C CA . ASN A 1 92 ? 16.443 -7.843 -23.924 1.00 97.81 92 ASN A CA 1
ATOM 673 C C . ASN A 1 92 ? 16.217 -7.378 -22.476 1.00 97.81 92 ASN A C 1
ATOM 675 O O . ASN A 1 92 ? 16.338 -6.193 -22.159 1.00 97.81 92 ASN A O 1
ATOM 679 N N . VAL A 1 93 ? 15.888 -8.326 -21.595 1.00 98.00 93 VAL A N 1
ATOM 680 C CA . VAL A 1 93 ? 15.570 -8.068 -20.180 1.00 98.00 93 VAL A CA 1
ATOM 681 C C . VAL A 1 93 ? 16.700 -7.327 -19.467 1.00 98.00 93 VAL A C 1
ATOM 683 O O . VAL A 1 93 ? 16.432 -6.423 -18.680 1.00 98.00 93 VAL A O 1
ATOM 686 N N . LYS A 1 94 ? 17.964 -7.652 -19.771 1.00 98.25 94 LYS A N 1
ATOM 687 C CA . LYS A 1 94 ? 19.114 -6.968 -19.168 1.00 98.25 94 LYS A CA 1
ATOM 688 C C . LYS A 1 94 ? 19.084 -5.472 -19.477 1.00 98.25 94 LYS A C 1
ATOM 690 O O . LYS A 1 94 ? 19.142 -4.663 -18.555 1.00 98.25 94 LYS A O 1
ATOM 695 N N . LYS A 1 95 ? 18.932 -5.116 -20.755 1.00 98.44 95 LYS A N 1
ATOM 696 C CA . LYS A 1 95 ? 18.880 -3.715 -21.181 1.00 98.44 95 LYS A CA 1
ATOM 697 C C . LYS A 1 95 ? 17.660 -2.988 -20.605 1.00 98.44 95 LYS A C 1
ATOM 699 O O . LYS A 1 95 ? 17.796 -1.877 -20.109 1.00 98.44 95 LYS A O 1
ATOM 704 N N . ILE A 1 96 ? 16.499 -3.644 -20.584 1.00 98.62 96 ILE A N 1
ATOM 705 C CA . ILE A 1 96 ? 15.266 -3.089 -20.002 1.00 98.62 96 ILE A CA 1
ATOM 706 C C . ILE A 1 96 ? 15.456 -2.738 -18.518 1.00 98.62 96 ILE A C 1
ATOM 708 O O . ILE A 1 96 ? 15.048 -1.665 -18.080 1.00 98.62 96 ILE A O 1
ATOM 712 N N . VAL A 1 97 ? 16.093 -3.616 -17.738 1.00 98.44 97 VAL A N 1
ATOM 713 C CA . VAL A 1 97 ? 16.362 -3.359 -16.313 1.00 98.44 97 VAL A CA 1
ATOM 714 C C . VAL A 1 97 ? 17.404 -2.250 -16.127 1.00 98.44 97 VAL A C 1
ATOM 716 O O . VAL A 1 97 ? 17.247 -1.422 -15.229 1.00 98.44 97 VAL A O 1
ATOM 719 N N . GLU A 1 98 ? 18.444 -2.190 -16.965 1.00 98.62 98 GLU A N 1
ATOM 720 C CA . GLU A 1 98 ? 19.429 -1.096 -16.949 1.00 98.62 98 GLU A CA 1
ATOM 721 C C . GLU A 1 98 ? 18.764 0.265 -17.206 1.00 98.62 98 GLU A C 1
ATOM 723 O O . GLU A 1 98 ? 18.998 1.219 -16.456 1.00 98.62 98 GLU A O 1
ATOM 728 N N . ASP A 1 99 ? 17.889 0.333 -18.209 1.00 98.62 99 ASP A N 1
ATOM 729 C CA . ASP A 1 99 ? 17.157 1.549 -18.570 1.00 98.62 99 ASP A CA 1
ATOM 730 C C . ASP A 1 99 ? 16.158 1.944 -17.470 1.00 98.62 99 ASP A C 1
ATOM 732 O O . ASP A 1 99 ? 16.136 3.101 -17.048 1.00 98.62 99 ASP A O 1
ATOM 736 N N . MET A 1 100 ? 15.432 0.976 -16.897 1.00 98.62 100 MET A N 1
ATOM 737 C CA . MET A 1 100 ? 14.554 1.190 -15.740 1.00 98.62 100 MET A CA 1
ATOM 738 C C . MET A 1 100 ? 15.305 1.824 -14.560 1.00 98.62 100 MET A C 1
ATOM 740 O O . MET A 1 100 ? 14.831 2.789 -13.957 1.00 98.62 100 MET A O 1
ATOM 744 N N . VAL A 1 101 ? 16.483 1.298 -14.208 1.00 98.38 101 VAL A N 1
ATOM 745 C CA . VAL A 1 101 ? 17.285 1.839 -13.101 1.00 98.38 101 VAL A CA 1
ATOM 746 C C . VAL A 1 101 ? 17.783 3.250 -13.423 1.00 98.38 101 VAL A C 1
ATOM 748 O O . VAL A 1 101 ? 17.771 4.109 -12.537 1.00 98.38 101 VAL A O 1
ATOM 751 N N . ALA A 1 102 ? 18.204 3.511 -14.663 1.00 98.38 102 ALA A N 1
ATOM 752 C CA . ALA A 1 102 ? 18.632 4.840 -15.093 1.00 98.38 102 ALA A CA 1
ATOM 753 C C . ALA A 1 102 ? 17.486 5.865 -15.018 1.00 98.38 102 ALA A C 1
ATOM 755 O O . ALA A 1 102 ? 17.681 6.967 -14.499 1.00 98.38 102 ALA A O 1
ATOM 756 N N . GLU A 1 103 ? 16.282 5.491 -15.454 1.00 98.25 103 GLU A N 1
ATOM 757 C CA . GLU A 1 103 ? 15.082 6.328 -15.355 1.00 98.25 103 GLU A CA 1
ATOM 758 C C . GLU A 1 103 ? 14.717 6.648 -13.903 1.00 98.25 103 GLU A C 1
ATOM 760 O O . GLU A 1 103 ? 14.472 7.811 -13.572 1.00 98.25 103 GLU A O 1
ATOM 765 N N . ILE A 1 104 ? 14.734 5.647 -13.016 1.00 98.38 104 ILE A N 1
ATOM 766 C CA . ILE A 1 104 ? 14.446 5.844 -11.587 1.00 98.38 104 ILE A CA 1
ATOM 767 C C . ILE A 1 104 ? 15.472 6.791 -10.955 1.00 98.38 104 ILE A C 1
ATOM 769 O O . ILE A 1 104 ? 15.085 7.717 -10.239 1.00 98.38 104 ILE A O 1
ATOM 773 N N . LYS A 1 105 ? 16.772 6.597 -11.224 1.00 98.06 105 LYS A N 1
ATOM 774 C CA . LYS A 1 105 ? 17.833 7.487 -10.719 1.00 98.06 105 LYS A CA 1
ATOM 775 C C . LYS A 1 105 ? 17.600 8.926 -11.176 1.00 98.06 105 LYS A C 1
ATOM 777 O O . LYS A 1 105 ? 17.453 9.811 -10.329 1.00 98.06 105 LYS A O 1
ATOM 782 N N . LYS A 1 106 ? 17.397 9.125 -12.482 1.00 97.88 106 LYS A N 1
ATOM 783 C CA . LYS A 1 106 ? 17.110 10.439 -13.066 1.00 97.88 106 LYS A CA 1
ATOM 784 C C . LYS A 1 106 ? 15.867 11.085 -12.450 1.00 97.88 106 LYS A C 1
ATOM 786 O O . LYS A 1 106 ? 15.900 12.267 -12.119 1.00 97.88 106 LYS A O 1
ATOM 791 N N . ALA A 1 107 ? 14.787 10.326 -12.252 1.00 96.44 107 ALA A N 1
ATOM 792 C CA . ALA A 1 107 ? 13.556 10.833 -11.646 1.00 96.44 107 ALA A CA 1
ATOM 793 C C . ALA A 1 107 ? 13.765 11.252 -10.184 1.00 96.44 107 ALA A C 1
ATOM 795 O O . ALA A 1 107 ? 13.199 12.251 -9.728 1.00 96.44 107 ALA A O 1
ATOM 796 N N . ILE A 1 108 ? 14.571 10.502 -9.426 1.00 95.69 108 ILE A N 1
ATOM 797 C CA . ILE A 1 108 ? 14.934 10.841 -8.044 1.00 95.69 108 ILE A CA 1
ATOM 798 C C . ILE A 1 108 ? 15.836 12.084 -7.997 1.00 95.69 108 ILE A C 1
ATOM 800 O O . ILE A 1 108 ? 15.723 12.849 -7.041 1.00 95.69 108 ILE A O 1
ATOM 804 N N . GLY A 1 109 ? 16.626 12.334 -9.042 1.00 92.50 109 GLY A N 1
ATOM 805 C CA . GLY A 1 109 ? 17.625 13.404 -9.107 1.00 92.50 109 GLY A CA 1
ATOM 806 C C . GLY A 1 109 ? 19.038 12.901 -8.800 1.00 92.50 109 GLY A C 1
ATOM 807 O O . GLY A 1 109 ? 19.824 13.621 -8.190 1.00 92.50 109 GLY A O 1
ATOM 808 N N . LYS A 1 110 ? 19.324 11.646 -9.158 1.00 70.19 110 LYS A N 1
ATOM 809 C CA . LYS A 1 110 ? 20.609 10.955 -9.006 1.00 70.19 110 LYS A CA 1
ATOM 810 C C . LYS A 1 110 ? 21.127 10.446 -10.346 1.00 70.19 110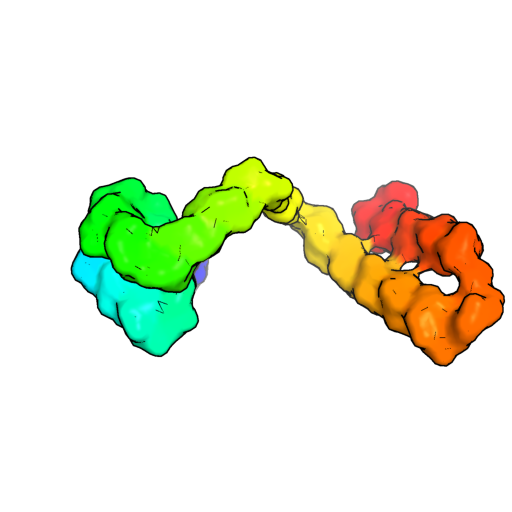 LYS A C 1
ATOM 812 O O . LYS A 1 110 ? 20.305 10.289 -11.277 1.00 70.19 110 LYS A O 1
#

Organism: NCBI:txid1214928

Radius of gyration: 20.52 Å; chains: 1; bounding box: 38×42×47 Å

Foldseek 3Di:
DDDDPPDPPRVVRVVVVVVCLPLVNQLVVCVVPNDARPDPVSLVVCCVPPSSVVVVVVVVVDDDDDPDPLSVLLVPLVVVLVCQPPVDPPRPNVVSVVVSVVSSCVSSVD

Sequence (110 aa):
VVVNAYSKNKTAAVNFAKTLISGKNLVSFNQAGGRIPVSKSAAKTLEKDPVVAGFSKVFALGTPMPNIPEMGKVWGPWGNAISLAVQKPDSNVKKIVEDMVAEIKKAIGK

Secondary structure (DSSP, 8-state):
----TT-TTHHHHHHHHHHHTSHHHHHHHHHHH-PPPSSHHHHHHTTT-HHHHHHHHHHTT--PPP-SGGGGGTHHHHHHHHHHHHHSTT--HHHHHHHHHHHHHHHHT-

pLDDT: mean 97.06, std 2.96, range [70.19, 98.62]